Protein AF-A0AAJ5CGL4-F1 (afdb_monomer_lite)

pLDDT: mean 80.18, std 13.48, range [39.41, 93.06]

Foldseek 3Di:
DDPQAQDLVLLVPDPQQPWAFLDPVQRSVLLSVLLVCCRVCQVNDDCVSCVSVCRGQDHPVPDGTRSVVSCVVSVVSSVRNNVVVVVVPD

Secondary structure (DSSP, 8-state):
--SSS--HHHHHTS-GGGSPPSSTTS-TTHHHHHHHHHHHHGGG--GGGGHHHHHHH--TTS---HHHHHHHHHHHHHHHHHHHHHHTT-

Radius of gyration: 13.69 Å; chains: 1; bounding box: 37×25×32 Å

Sequence (90 aa):
MDVTGMSLEALDAVPWDRLESALPRHPVEEVPRALRRLALAGGAATEEYCYPLYSCLIAGNGRVPSAATAALPFVVALAATRRQARESTS

Structure (mmCIF, N/CA/C/O backbone):
data_AF-A0AAJ5CGL4-F1
#
_entry.id   AF-A0AAJ5CGL4-F1
#
loop_
_atom_site.group_PDB
_atom_site.id
_atom_site.type_symbol
_atom_site.label_atom_id
_atom_site.label_alt_id
_atom_site.label_comp_id
_atom_site.label_asym_id
_atom_site.label_entity_id
_atom_site.label_seq_id
_atom_site.pdbx_PDB_ins_code
_atom_site.Cartn_x
_atom_site.Cartn_y
_atom_site.Cartn_z
_atom_site.occupancy
_atom_site.B_iso_or_equiv
_atom_site.auth_seq_id
_atom_site.auth_comp_id
_atom_site.auth_asym_id
_atom_site.auth_atom_id
_atom_site.pdbx_PDB_model_num
ATOM 1 N N . MET A 1 1 ? -20.805 -2.242 -0.241 1.00 39.41 1 MET A N 1
ATOM 2 C CA . MET A 1 1 ? -20.513 -0.794 -0.270 1.00 39.41 1 MET A CA 1
ATOM 3 C C . MET A 1 1 ? -19.786 -0.478 1.019 1.00 39.41 1 MET A C 1
ATOM 5 O O . MET A 1 1 ? -20.446 -0.312 2.031 1.00 39.41 1 MET A O 1
ATOM 9 N N . ASP A 1 2 ? -18.457 -0.449 0.981 1.00 43.22 2 ASP A N 1
ATOM 10 C CA . ASP A 1 2 ? -17.644 0.105 2.064 1.00 43.22 2 ASP A CA 1
ATOM 11 C C . ASP A 1 2 ? -17.091 1.433 1.568 1.00 43.22 2 ASP A C 1
ATOM 13 O O . ASP A 1 2 ? -16.231 1.477 0.692 1.00 43.22 2 ASP A O 1
ATOM 17 N N . VAL A 1 3 ? -17.647 2.528 2.077 1.00 46.91 3 VAL A N 1
ATOM 18 C CA . VAL A 1 3 ? -17.169 3.891 1.793 1.00 46.91 3 VAL A CA 1
ATOM 19 C C . VAL A 1 3 ? -16.194 4.361 2.891 1.00 46.91 3 VAL A C 1
ATOM 21 O O . VAL A 1 3 ? -15.753 5.504 2.885 1.00 46.91 3 VAL A O 1
ATOM 24 N N . THR A 1 4 ? -15.784 3.487 3.818 1.00 58.41 4 THR A N 1
ATOM 25 C CA . THR A 1 4 ? -15.012 3.885 5.013 1.00 58.41 4 THR A CA 1
ATOM 26 C C . THR A 1 4 ? -13.929 2.888 5.450 1.00 58.41 4 THR A C 1
ATOM 28 O O . THR A 1 4 ? -13.605 2.782 6.630 1.00 58.41 4 THR A O 1
ATOM 31 N N . GLY A 1 5 ? -13.294 2.202 4.496 1.00 63.88 5 GLY A N 1
ATOM 32 C CA . GLY A 1 5 ? -12.091 1.408 4.749 1.00 63.88 5 GLY A CA 1
ATOM 33 C C . GLY A 1 5 ? -11.353 1.053 3.460 1.00 63.88 5 GLY A C 1
ATOM 34 O O . GLY A 1 5 ? -11.956 0.940 2.395 1.00 63.88 5 GLY A O 1
ATOM 35 N N . MET A 1 6 ? -10.032 0.896 3.533 1.00 80.38 6 MET A N 1
ATOM 36 C CA . MET A 1 6 ? -9.239 0.374 2.418 1.00 80.38 6 MET A CA 1
ATOM 37 C C . MET A 1 6 ? -9.693 -1.060 2.088 1.00 80.38 6 MET A C 1
ATOM 39 O O . MET A 1 6 ? -9.586 -1.942 2.939 1.00 80.38 6 MET A O 1
ATOM 43 N N . SER A 1 7 ? -10.168 -1.304 0.862 1.00 87.38 7 SER A N 1
ATOM 44 C CA . SER A 1 7 ? -10.574 -2.650 0.426 1.00 87.38 7 SER A CA 1
ATOM 45 C C . SER A 1 7 ? -9.356 -3.571 0.306 1.00 87.38 7 SER A C 1
ATOM 47 O O . SER A 1 7 ? -8.487 -3.358 -0.542 1.00 87.38 7 SER A O 1
ATOM 49 N N . LEU A 1 8 ? -9.303 -4.602 1.156 1.00 86.44 8 LEU A N 1
ATOM 50 C CA . LEU A 1 8 ? -8.240 -5.612 1.127 1.00 86.44 8 LEU A CA 1
ATOM 51 C C . LEU A 1 8 ? -8.342 -6.512 -0.109 1.00 86.44 8 LEU A C 1
ATOM 53 O O . LEU A 1 8 ? -7.323 -6.891 -0.667 1.00 86.44 8 LEU A O 1
ATOM 57 N N . GLU A 1 9 ? -9.555 -6.784 -0.590 1.00 88.06 9 GLU A N 1
ATOM 58 C CA . GLU A 1 9 ? -9.766 -7.542 -1.828 1.00 88.06 9 GLU A CA 1
ATOM 59 C C . GLU A 1 9 ? -9.195 -6.797 -3.039 1.00 88.06 9 GLU A C 1
ATOM 61 O O . GLU A 1 9 ? -8.512 -7.387 -3.872 1.00 88.06 9 GLU A O 1
ATOM 66 N N . ALA A 1 10 ? -9.415 -5.479 -3.113 1.00 90.94 10 ALA A N 1
ATOM 67 C CA . ALA A 1 10 ? -8.828 -4.652 -4.163 1.00 90.94 10 ALA A CA 1
ATOM 68 C C . ALA A 1 10 ? -7.298 -4.582 -4.050 1.00 90.94 10 ALA A C 1
ATOM 70 O O . ALA A 1 10 ? -6.619 -4.519 -5.071 1.00 90.94 10 ALA A O 1
ATOM 71 N N . LEU A 1 11 ? -6.759 -4.605 -2.826 1.00 91.56 11 LEU A N 1
ATOM 72 C CA . LEU A 1 11 ? -5.319 -4.632 -2.572 1.00 91.56 11 LEU A CA 1
ATOM 73 C C . LEU A 1 11 ? -4.682 -5.940 -3.058 1.00 91.56 11 LEU A C 1
ATOM 75 O O . LEU A 1 11 ? -3.632 -5.902 -3.700 1.00 91.56 11 LEU A O 1
ATOM 79 N N . ASP A 1 12 ? -5.328 -7.073 -2.786 1.00 89.94 12 ASP A N 1
ATOM 80 C CA . ASP A 1 12 ? -4.857 -8.405 -3.176 1.00 89.94 12 ASP A CA 1
ATOM 81 C C . ASP A 1 12 ? -5.033 -8.675 -4.685 1.00 89.94 12 ASP A C 1
ATOM 83 O O . ASP A 1 12 ? -4.300 -9.477 -5.260 1.00 89.94 12 ASP A O 1
ATOM 87 N N . ALA A 1 13 ? -5.968 -7.988 -5.352 1.00 92.69 13 ALA A N 1
ATOM 88 C CA . ALA A 1 13 ? -6.205 -8.119 -6.793 1.00 92.69 13 ALA A CA 1
ATOM 89 C C . ALA A 1 13 ? -5.164 -7.402 -7.677 1.00 92.69 13 ALA A C 1
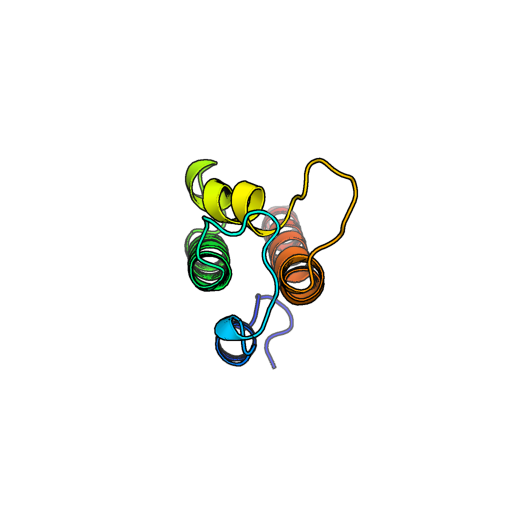ATOM 91 O O . ALA A 1 13 ? -5.113 -7.640 -8.887 1.00 92.69 13 ALA A O 1
ATOM 92 N N . VAL A 1 14 ? -4.347 -6.508 -7.112 1.00 93.06 14 VAL A N 1
ATOM 93 C CA . VAL A 1 14 ? -3.288 -5.821 -7.864 1.00 93.06 14 VAL A CA 1
ATOM 94 C C . VAL A 1 14 ? -2.168 -6.819 -8.202 1.00 93.06 14 VAL A C 1
ATOM 96 O O . VAL A 1 14 ? -1.690 -7.518 -7.309 1.00 93.06 14 VAL A O 1
ATOM 99 N N . PRO A 1 15 ? -1.695 -6.880 -9.463 1.00 91.88 15 PRO A N 1
ATOM 100 C CA . PRO A 1 15 ? -0.612 -7.777 -9.869 1.00 91.88 15 PRO A CA 1
ATOM 101 C C . PRO A 1 15 ? 0.753 -7.219 -9.435 1.00 91.88 15 PRO A C 1
ATOM 103 O O . PRO A 1 15 ? 1.540 -6.752 -10.262 1.00 91.88 15 PRO A O 1
ATOM 106 N N . TRP A 1 16 ? 1.006 -7.200 -8.123 1.00 90.75 16 TRP A N 1
ATOM 107 C CA . TRP A 1 16 ? 2.204 -6.611 -7.515 1.00 90.75 16 TRP A CA 1
ATOM 108 C C . TRP A 1 16 ? 3.501 -7.190 -8.081 1.00 90.75 16 TRP A C 1
ATOM 110 O O . TRP A 1 16 ? 4.437 -6.435 -8.309 1.00 90.75 16 TRP A O 1
ATOM 120 N N . ASP A 1 17 ? 3.522 -8.486 -8.390 1.00 88.31 17 ASP A N 1
ATOM 121 C CA . ASP A 1 17 ? 4.644 -9.226 -8.986 1.00 88.31 17 ASP A CA 1
ATOM 122 C C . ASP A 1 17 ? 5.122 -8.653 -10.332 1.00 88.31 17 ASP A C 1
ATOM 124 O O . ASP A 1 17 ? 6.260 -8.871 -10.744 1.00 88.31 17 ASP A O 1
ATOM 128 N N . ARG A 1 18 ? 4.261 -7.901 -11.027 1.00 89.06 18 ARG A N 1
ATOM 129 C CA . ARG A 1 18 ? 4.570 -7.278 -12.322 1.00 89.06 18 ARG A CA 1
ATOM 130 C C . ARG A 1 18 ? 5.018 -5.826 -12.205 1.00 89.06 18 ARG A C 1
ATOM 132 O O . ARG A 1 18 ? 5.297 -5.198 -13.227 1.00 89.06 18 ARG A O 1
ATOM 139 N N . LEU A 1 19 ? 5.037 -5.273 -10.994 1.00 88.94 19 LEU A N 1
ATOM 140 C CA . LEU A 1 19 ? 5.332 -3.868 -10.753 1.00 88.94 19 LEU A CA 1
ATOM 141 C C . LEU A 1 19 ? 6.802 -3.669 -10.384 1.00 88.94 19 LEU A C 1
ATOM 143 O O . LEU A 1 19 ? 7.375 -4.365 -9.551 1.00 88.94 19 LEU A O 1
ATOM 147 N N . GLU A 1 20 ? 7.405 -2.650 -10.985 1.00 86.44 20 GLU A N 1
ATOM 148 C CA . GLU A 1 20 ? 8.736 -2.169 -10.624 1.00 86.44 20 GLU A CA 1
ATOM 149 C C . GLU A 1 20 ? 8.715 -1.554 -9.215 1.00 86.44 20 GLU A C 1
ATOM 151 O O . GLU A 1 20 ? 7.921 -0.641 -8.950 1.00 86.44 20 GLU A O 1
ATOM 156 N N . SER A 1 21 ? 9.615 -2.024 -8.344 1.00 84.38 21 SER A N 1
ATOM 157 C CA . SER A 1 21 ? 9.941 -1.416 -7.051 1.00 84.38 21 SER A CA 1
ATOM 158 C C . SER A 1 21 ? 11.096 -0.412 -7.176 1.00 84.38 21 SER A C 1
ATOM 160 O O . SER A 1 21 ? 11.885 -0.439 -8.119 1.00 84.38 21 SER A O 1
ATOM 162 N N . ALA A 1 22 ? 11.216 0.493 -6.203 1.00 83.06 22 ALA A N 1
ATOM 163 C CA . ALA A 1 22 ? 12.293 1.483 -6.135 1.00 83.06 22 ALA A CA 1
ATOM 164 C C . ALA A 1 22 ? 13.687 0.860 -5.989 1.00 83.06 22 ALA A C 1
ATOM 166 O O . ALA A 1 22 ? 14.673 1.412 -6.481 1.00 83.06 22 ALA A O 1
ATOM 167 N N . LEU A 1 23 ? 13.771 -0.273 -5.290 1.00 78.12 23 LEU A N 1
ATOM 168 C CA . LEU A 1 23 ? 15.010 -0.977 -5.007 1.00 78.12 23 LEU A CA 1
ATOM 169 C C . LEU A 1 23 ? 14.891 -2.425 -5.501 1.00 78.12 23 LEU A C 1
ATOM 171 O O . LEU A 1 23 ? 14.160 -3.202 -4.889 1.00 78.12 23 LEU A O 1
ATOM 175 N N . PRO A 1 24 ? 15.675 -2.844 -6.514 1.00 69.81 24 PRO A N 1
ATOM 176 C CA . PRO A 1 24 ? 15.601 -4.194 -7.091 1.00 69.81 24 PRO A CA 1
ATOM 177 C C . PRO A 1 24 ? 15.854 -5.341 -6.101 1.00 69.81 24 PRO A C 1
ATOM 179 O O . PRO A 1 24 ? 15.585 -6.497 -6.403 1.00 69.81 24 PRO A O 1
ATOM 182 N N . ARG A 1 25 ? 16.428 -5.033 -4.930 1.00 74.31 25 ARG A N 1
ATOM 183 C CA . ARG A 1 25 ? 16.717 -5.996 -3.859 1.00 74.31 25 ARG A CA 1
ATOM 184 C C . ARG A 1 25 ? 15.547 -6.205 -2.897 1.00 74.31 25 ARG A C 1
ATOM 186 O O . ARG A 1 25 ? 15.620 -7.120 -2.082 1.00 74.31 25 ARG A O 1
ATOM 193 N N . HIS A 1 26 ? 14.518 -5.362 -2.958 1.00 73.81 26 HIS A N 1
ATOM 194 C CA . HIS A 1 26 ? 13.356 -5.456 -2.085 1.00 73.81 26 HIS A CA 1
ATOM 195 C C . HIS A 1 26 ? 12.158 -6.028 -2.853 1.00 73.81 26 HIS A C 1
ATOM 197 O O . HIS A 1 26 ? 11.761 -5.445 -3.868 1.00 73.81 26 HIS A O 1
ATOM 203 N N . PRO A 1 27 ? 11.596 -7.158 -2.384 1.00 80.31 27 PRO A N 1
ATOM 204 C CA . PRO A 1 27 ? 10.447 -7.788 -3.017 1.00 80.31 27 PRO A CA 1
ATOM 205 C C . PRO A 1 27 ? 9.228 -6.871 -2.924 1.00 80.31 27 PRO A C 1
ATOM 207 O O . PRO A 1 27 ? 8.818 -6.454 -1.839 1.00 80.31 27 PRO A O 1
ATOM 210 N N . VAL A 1 28 ? 8.650 -6.551 -4.080 1.00 85.50 28 VAL A N 1
ATOM 211 C CA . VAL A 1 28 ? 7.465 -5.691 -4.207 1.00 85.50 28 VAL A CA 1
ATOM 212 C C . VAL A 1 28 ? 6.232 -6.315 -3.540 1.00 85.50 28 VAL A C 1
ATOM 214 O O . VAL A 1 28 ? 5.314 -5.611 -3.129 1.00 85.50 28 VAL A O 1
ATOM 217 N N . GLU A 1 29 ? 6.244 -7.630 -3.328 1.00 86.69 29 GLU A N 1
ATOM 218 C CA . GLU A 1 29 ? 5.228 -8.411 -2.624 1.00 86.69 29 GLU A CA 1
ATOM 219 C C . GLU A 1 29 ? 5.118 -8.054 -1.131 1.00 86.69 29 GLU A C 1
ATOM 221 O O . GLU A 1 29 ? 4.115 -8.367 -0.484 1.00 86.69 29 GLU A O 1
ATOM 226 N N . GLU A 1 30 ? 6.111 -7.363 -0.566 1.00 87.94 30 GLU A N 1
ATOM 227 C CA . GLU A 1 30 ? 6.030 -6.839 0.801 1.00 87.94 30 GLU A CA 1
ATOM 228 C C . GLU A 1 30 ? 5.145 -5.586 0.901 1.00 87.94 30 GLU A C 1
ATOM 230 O O . GLU A 1 30 ? 4.636 -5.279 1.981 1.00 87.94 30 GLU A O 1
ATOM 235 N N . VAL A 1 31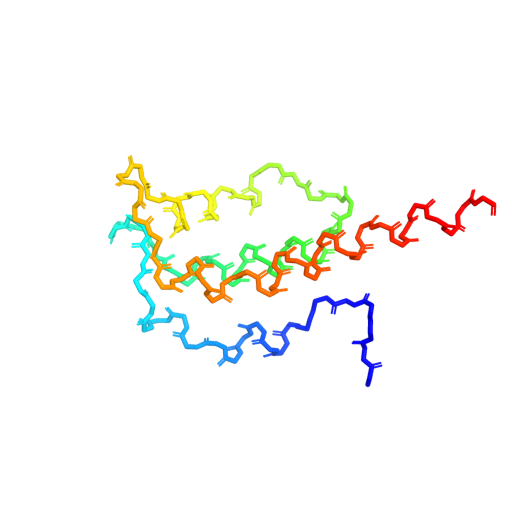 ? 4.880 -4.898 -0.215 1.00 90.50 31 VAL A N 1
ATOM 236 C CA . VAL A 1 31 ? 3.996 -3.721 -0.268 1.00 90.50 31 VAL A CA 1
ATOM 237 C C . VAL A 1 31 ? 2.554 -4.055 0.139 1.00 90.50 31 VAL A C 1
ATOM 239 O O . VAL A 1 31 ? 2.060 -3.425 1.081 1.00 90.50 31 VAL A O 1
ATOM 242 N N . PRO A 1 32 ? 1.859 -5.041 -0.470 1.00 91.88 32 PRO A N 1
ATOM 243 C CA . PRO A 1 32 ? 0.501 -5.389 -0.052 1.00 91.88 32 PRO A CA 1
ATOM 244 C C . PRO A 1 32 ? 0.446 -5.899 1.390 1.00 91.88 32 PRO A C 1
ATOM 246 O O . PRO A 1 32 ? -0.489 -5.582 2.125 1.00 91.88 32 PRO A O 1
ATOM 249 N N . ARG A 1 33 ? 1.475 -6.620 1.852 1.00 90.12 33 ARG A N 1
ATOM 250 C CA . ARG A 1 33 ? 1.561 -7.086 3.246 1.00 90.12 33 ARG A CA 1
ATOM 251 C C . ARG A 1 33 ? 1.642 -5.919 4.224 1.00 90.12 33 ARG A C 1
ATOM 253 O O . ARG A 1 33 ? 0.925 -5.915 5.224 1.00 90.12 33 ARG A O 1
ATOM 260 N N . ALA A 1 34 ? 2.484 -4.931 3.934 1.00 91.25 34 ALA A N 1
ATOM 261 C CA . ALA A 1 34 ? 2.622 -3.726 4.741 1.00 91.25 34 ALA A CA 1
ATOM 262 C C . ALA A 1 34 ? 1.319 -2.915 4.776 1.00 91.25 34 ALA A C 1
ATOM 264 O O . ALA A 1 34 ? 0.822 -2.608 5.859 1.00 91.25 34 ALA A O 1
ATOM 265 N N . LEU A 1 35 ? 0.708 -2.651 3.615 1.00 91.06 35 LEU A N 1
ATOM 266 C CA . LEU A 1 35 ? -0.566 -1.928 3.522 1.00 91.06 35 LEU A CA 1
ATOM 267 C C . LEU A 1 35 ? -1.685 -2.647 4.286 1.00 91.06 35 LEU A C 1
ATOM 269 O O . LEU A 1 35 ? -2.404 -2.020 5.064 1.00 91.06 35 LEU A O 1
ATOM 273 N N . ARG A 1 36 ? -1.788 -3.973 4.151 1.00 89.94 36 ARG A N 1
ATOM 274 C CA . ARG A 1 36 ? -2.760 -4.784 4.893 1.00 89.94 36 ARG A CA 1
ATOM 275 C C . ARG A 1 36 ? -2.549 -4.687 6.400 1.00 89.94 36 ARG A C 1
ATOM 277 O O . ARG A 1 36 ? -3.512 -4.480 7.135 1.00 89.94 36 ARG A O 1
ATOM 284 N N . ARG A 1 37 ? -1.303 -4.801 6.871 1.00 89.12 37 ARG A N 1
ATOM 285 C CA . ARG A 1 37 ? -0.985 -4.637 8.297 1.00 89.12 37 ARG A CA 1
ATOM 286 C C . ARG A 1 37 ? -1.350 -3.239 8.796 1.00 89.12 37 ARG A C 1
ATOM 288 O O . ARG A 1 37 ? -1.902 -3.134 9.883 1.00 89.12 37 ARG A O 1
ATOM 295 N N . LEU A 1 38 ? -1.115 -2.192 8.003 1.00 88.38 38 LEU A N 1
ATOM 296 C CA . LEU A 1 38 ? -1.500 -0.820 8.351 1.00 88.38 38 LEU A CA 1
ATOM 297 C C . LEU A 1 38 ? -3.020 -0.649 8.471 1.00 88.38 38 LEU A C 1
ATOM 299 O O . LEU A 1 38 ? -3.475 -0.016 9.423 1.00 88.38 38 LEU A O 1
ATOM 303 N N . ALA A 1 39 ? -3.807 -1.233 7.561 1.00 87.12 39 ALA A N 1
ATOM 304 C CA . ALA A 1 39 ? -5.268 -1.215 7.679 1.00 87.12 39 ALA A CA 1
ATOM 305 C C . ALA A 1 39 ? -5.764 -1.960 8.916 1.00 87.12 39 ALA A C 1
ATOM 307 O O . ALA A 1 39 ? -6.623 -1.446 9.625 1.00 87.12 39 ALA A O 1
ATOM 308 N N . LEU A 1 40 ? -5.218 -3.148 9.184 1.00 85.81 40 LEU A N 1
ATOM 309 C CA . LEU A 1 40 ? -5.639 -3.972 10.319 1.00 85.81 40 LEU A CA 1
ATOM 310 C C . LEU A 1 40 ? -5.217 -3.368 11.664 1.00 85.81 40 LEU A C 1
ATOM 312 O O . LEU A 1 40 ? -5.982 -3.413 12.622 1.00 85.81 40 LEU A O 1
ATOM 316 N N . ALA A 1 41 ? -4.015 -2.796 11.744 1.00 84.69 41 ALA A N 1
ATOM 317 C CA . ALA A 1 41 ? -3.504 -2.187 12.968 1.00 84.69 41 ALA A CA 1
ATOM 318 C C . ALA A 1 41 ? -4.135 -0.813 13.253 1.00 84.69 41 ALA A C 1
ATOM 320 O O . ALA A 1 41 ? -4.190 -0.389 14.409 1.00 84.69 41 ALA A O 1
ATOM 321 N N . GLY A 1 42 ? -4.601 -0.093 12.225 1.00 79.44 42 GLY A N 1
ATOM 322 C CA . GLY A 1 42 ? -5.267 1.197 12.386 1.00 79.44 42 GLY A CA 1
ATOM 323 C C . GLY A 1 42 ? -4.416 2.192 13.184 1.00 79.44 42 GLY A C 1
ATOM 324 O O . GLY A 1 42 ? -3.323 2.569 12.761 1.00 79.44 42 GLY A O 1
ATOM 325 N N . GLY A 1 43 ? -4.913 2.647 14.338 1.00 76.25 43 GLY A N 1
ATOM 326 C CA . GLY A 1 43 ? -4.200 3.572 15.233 1.00 76.25 43 GLY A CA 1
ATOM 327 C C . GLY A 1 43 ? -3.000 2.968 15.979 1.00 76.25 43 GLY A C 1
ATOM 328 O O . GLY A 1 43 ? -2.172 3.724 16.472 1.00 76.25 43 GLY A O 1
ATOM 329 N N . ALA A 1 44 ? -2.881 1.638 16.032 1.00 81.62 44 ALA A N 1
ATOM 330 C CA . ALA A 1 44 ? -1.779 0.929 16.690 1.00 81.62 44 ALA A CA 1
ATOM 331 C C . ALA A 1 44 ? -0.587 0.642 15.756 1.00 81.62 44 ALA A C 1
ATOM 333 O O . ALA A 1 44 ? 0.390 0.017 16.166 1.00 81.62 44 ALA A O 1
ATOM 334 N N . ALA A 1 45 ? -0.660 1.068 14.492 1.00 82.69 45 ALA A N 1
ATOM 335 C CA . ALA A 1 45 ? 0.433 0.898 13.544 1.00 82.69 45 ALA A CA 1
ATOM 336 C C . ALA A 1 45 ? 1.683 1.680 13.983 1.00 82.69 45 ALA A C 1
ATOM 338 O O . ALA A 1 45 ? 1.633 2.895 14.179 1.00 82.69 45 ALA A O 1
ATOM 339 N N . THR A 1 46 ? 2.807 0.977 14.084 1.00 83.00 46 THR A N 1
ATOM 340 C CA . THR A 1 46 ? 4.142 1.535 14.341 1.00 83.00 46 THR A CA 1
ATOM 341 C C . THR A 1 46 ? 4.882 1.872 13.041 1.00 83.00 46 THR A C 1
ATOM 343 O O . THR A 1 46 ? 4.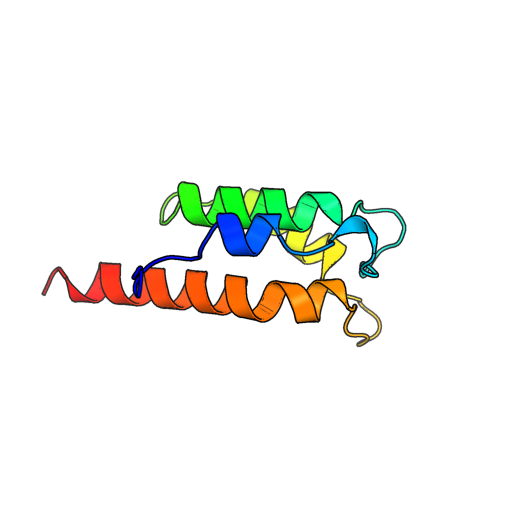477 1.480 11.946 1.00 83.00 46 THR A O 1
ATOM 346 N N . GLU A 1 47 ? 5.995 2.596 13.153 1.00 83.19 47 GLU A N 1
ATOM 347 C CA . GLU A 1 47 ? 6.852 2.958 12.015 1.00 83.19 47 GLU A CA 1
ATOM 348 C C . GLU A 1 47 ? 7.397 1.737 11.254 1.00 83.19 47 GLU A C 1
ATOM 350 O O . GLU A 1 47 ? 7.527 1.769 10.032 1.00 83.19 47 GLU A O 1
ATOM 355 N N . GLU A 1 48 ? 7.639 0.624 11.948 1.00 84.50 48 GLU A N 1
ATOM 356 C CA . GLU A 1 48 ? 8.162 -0.613 11.358 1.00 84.50 48 GLU A CA 1
ATOM 357 C C . GLU A 1 48 ? 7.239 -1.186 10.269 1.00 84.50 48 GLU A C 1
ATOM 359 O O . GLU A 1 48 ? 7.707 -1.724 9.265 1.00 84.50 48 GLU A O 1
ATOM 364 N N . TYR A 1 49 ? 5.923 -0.982 10.393 1.00 84.12 49 TYR A N 1
ATOM 365 C CA . TYR A 1 49 ? 4.961 -1.373 9.361 1.00 84.12 49 TYR A CA 1
ATOM 366 C C . TYR A 1 49 ? 5.125 -0.582 8.057 1.00 84.12 49 TYR A C 1
ATOM 368 O O . TYR A 1 49 ? 4.719 -1.061 6.999 1.00 84.12 49 TYR A O 1
ATOM 376 N N . CYS A 1 50 ? 5.723 0.611 8.112 1.00 84.75 50 CYS A N 1
ATOM 377 C CA . CYS A 1 50 ? 5.960 1.469 6.955 1.00 84.75 50 CYS A CA 1
ATOM 378 C C . CYS A 1 50 ? 7.304 1.189 6.268 1.00 84.75 50 CYS A C 1
ATOM 380 O O . CYS A 1 50 ? 7.489 1.606 5.125 1.00 84.75 50 CYS A O 1
ATOM 382 N N . TYR A 1 51 ? 8.240 0.483 6.912 1.00 85.44 51 TYR A N 1
ATOM 383 C CA . TYR A 1 51 ? 9.580 0.235 6.362 1.00 85.44 51 TYR A CA 1
ATOM 384 C C . TYR A 1 51 ? 9.573 -0.410 4.958 1.00 85.44 51 TYR A C 1
ATOM 386 O O . TYR A 1 51 ? 10.305 0.060 4.074 1.00 85.44 51 TYR A O 1
ATOM 394 N N . PRO A 1 52 ? 8.711 -1.408 4.666 1.00 85.31 52 PRO A N 1
ATOM 395 C CA . PRO A 1 52 ? 8.593 -1.944 3.311 1.00 85.31 52 PRO A CA 1
ATOM 396 C C . PRO A 1 52 ? 8.112 -0.908 2.284 1.00 85.31 52 PRO A C 1
ATOM 398 O O . PRO A 1 52 ? 8.524 -0.945 1.130 1.00 85.31 52 PRO A O 1
ATOM 401 N N . LEU A 1 53 ? 7.284 0.059 2.692 1.00 85.88 53 LEU A N 1
ATOM 402 C CA . LEU A 1 53 ? 6.790 1.111 1.799 1.00 85.88 53 LEU A CA 1
ATOM 403 C C . LEU A 1 53 ? 7.899 2.103 1.444 1.00 85.88 53 LEU A C 1
ATOM 405 O O . LEU A 1 53 ? 8.043 2.465 0.280 1.00 85.88 53 LEU A O 1
ATOM 409 N N . TYR A 1 54 ? 8.722 2.495 2.418 1.00 83.06 54 TYR A N 1
ATOM 410 C CA . TYR A 1 54 ? 9.878 3.358 2.166 1.00 83.06 54 TYR A CA 1
ATOM 411 C C . TYR A 1 54 ? 10.876 2.707 1.205 1.00 83.06 54 TYR A C 1
ATOM 413 O O . TYR A 1 54 ? 11.316 3.342 0.250 1.00 83.06 54 TYR A O 1
ATOM 421 N N . SER A 1 55 ? 11.191 1.431 1.427 1.00 82.25 55 SER A N 1
ATOM 422 C CA . SER A 1 55 ? 12.158 0.693 0.605 1.00 82.25 55 SER A CA 1
ATOM 423 C C . SER A 1 55 ? 11.637 0.344 -0.794 1.00 82.25 55 SER A C 1
ATOM 425 O O . SER A 1 55 ? 12.416 0.344 -1.747 1.00 82.25 55 SER A O 1
ATOM 427 N N . CYS A 1 56 ? 10.336 0.078 -0.953 1.00 81.38 56 CYS A N 1
ATOM 428 C CA . CYS A 1 56 ? 9.775 -0.356 -2.235 1.00 81.38 56 CYS A CA 1
ATOM 429 C C . CYS A 1 56 ? 9.193 0.779 -3.085 1.00 81.38 56 CYS A C 1
ATOM 431 O O . CYS A 1 56 ? 9.146 0.637 -4.306 1.00 81.38 56 CYS A O 1
ATOM 433 N N . LEU A 1 57 ? 8.730 1.881 -2.486 1.00 84.19 57 LEU A N 1
ATOM 434 C CA . LEU A 1 57 ? 7.973 2.917 -3.207 1.00 84.19 57 LEU A CA 1
ATOM 435 C C . LEU A 1 57 ? 8.765 4.207 -3.443 1.00 84.19 57 LEU A C 1
ATOM 437 O O . LEU A 1 57 ? 8.411 4.973 -4.337 1.00 84.19 57 LEU A O 1
ATOM 441 N N . ILE A 1 58 ? 9.831 4.462 -2.680 1.00 82.88 58 ILE A N 1
ATOM 442 C CA . ILE A 1 58 ? 10.594 5.712 -2.769 1.00 82.88 58 ILE A CA 1
ATOM 443 C C . ILE A 1 58 ? 11.947 5.450 -3.424 1.00 82.88 58 ILE A C 1
ATOM 445 O O . ILE A 1 58 ? 12.838 4.854 -2.823 1.00 82.88 58 ILE A O 1
ATOM 449 N N . ALA A 1 59 ? 12.124 5.932 -4.655 1.00 78.00 59 ALA A N 1
ATOM 450 C CA . ALA A 1 59 ? 13.423 5.909 -5.313 1.00 78.00 59 ALA A CA 1
ATOM 451 C C . ALA A 1 59 ? 14.189 7.208 -5.016 1.00 78.00 59 ALA A C 1
ATOM 453 O O . ALA A 1 59 ? 13.718 8.307 -5.308 1.00 78.00 59 ALA A O 1
ATOM 454 N N . GLY A 1 60 ? 15.408 7.093 -4.480 1.00 76.12 60 GLY A N 1
ATOM 455 C CA . GLY A 1 60 ? 16.262 8.246 -4.143 1.00 76.12 60 GLY A CA 1
ATOM 456 C C . GLY A 1 60 ? 16.745 9.075 -5.344 1.00 76.12 60 GLY A C 1
ATOM 457 O O . GLY A 1 60 ? 17.436 10.069 -5.165 1.00 76.12 60 GLY A O 1
ATOM 458 N N . ASN A 1 61 ? 16.392 8.674 -6.567 1.00 80.00 61 ASN A N 1
ATOM 459 C CA . ASN A 1 61 ? 16.737 9.344 -7.822 1.00 80.00 61 ASN A CA 1
ATOM 460 C C . ASN A 1 61 ? 15.568 10.154 -8.420 1.00 80.00 61 ASN A C 1
ATOM 462 O O . ASN A 1 61 ? 15.645 10.563 -9.576 1.00 80.00 61 ASN A O 1
ATOM 466 N N . GLY A 1 62 ? 14.473 10.340 -7.674 1.00 76.31 62 GLY A N 1
ATOM 467 C CA . GLY A 1 62 ? 13.298 11.088 -8.132 1.00 76.31 62 GLY A CA 1
ATOM 468 C C . GLY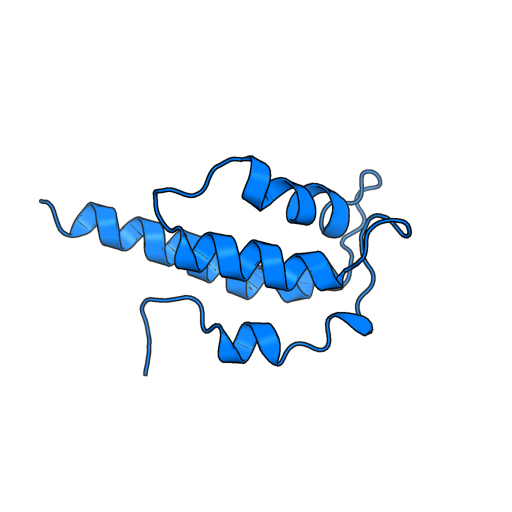 A 1 62 ? 12.400 10.333 -9.116 1.00 76.31 62 GLY A C 1
ATOM 469 O O . GLY A 1 62 ? 11.419 10.899 -9.597 1.00 76.31 62 GLY A O 1
ATOM 470 N N . ARG A 1 63 ? 12.690 9.059 -9.418 1.00 82.69 63 ARG A N 1
ATOM 471 C CA . ARG A 1 63 ? 11.766 8.206 -10.173 1.00 82.69 63 ARG A CA 1
ATOM 472 C C . ARG A 1 63 ? 10.591 7.784 -9.295 1.00 82.69 63 ARG A C 1
ATOM 474 O O . ARG A 1 63 ? 10.740 7.558 -8.099 1.00 82.69 63 ARG A O 1
ATOM 481 N N . VAL A 1 64 ? 9.434 7.611 -9.925 1.00 84.62 64 VAL A N 1
ATOM 482 C CA . VAL A 1 64 ? 8.252 7.012 -9.301 1.00 84.62 64 VAL A CA 1
ATOM 483 C C . VAL A 1 64 ? 8.110 5.596 -9.860 1.00 84.62 64 VAL A C 1
ATOM 485 O O . VAL A 1 64 ? 7.781 5.454 -11.039 1.00 84.62 64 VAL A O 1
ATOM 488 N N . PRO A 1 65 ? 8.410 4.547 -9.074 1.00 87.19 65 PRO A N 1
ATOM 489 C CA . PRO A 1 65 ? 8.208 3.172 -9.510 1.00 87.19 65 PRO A CA 1
ATOM 490 C C . PRO A 1 65 ? 6.724 2.899 -9.750 1.00 87.19 65 PRO A C 1
ATOM 492 O O . PRO A 1 65 ? 5.865 3.440 -9.051 1.00 87.19 65 PRO A O 1
ATOM 495 N N . SER A 1 66 ? 6.406 2.011 -10.690 1.00 89.44 66 SER A N 1
ATOM 496 C CA . SER A 1 66 ? 5.007 1.629 -10.952 1.00 89.44 66 SER A CA 1
ATOM 497 C C . SER A 1 66 ? 4.288 1.081 -9.706 1.00 89.44 66 SER A C 1
ATOM 499 O O . SER A 1 66 ? 3.100 1.352 -9.522 1.00 89.44 66 SER A O 1
ATOM 501 N N . ALA A 1 67 ? 5.011 0.417 -8.792 1.00 89.38 67 ALA A N 1
ATOM 502 C CA . ALA A 1 67 ? 4.479 -0.009 -7.498 1.00 89.38 67 ALA A CA 1
ATOM 503 C C . ALA A 1 67 ? 4.012 1.170 -6.627 1.00 89.38 67 ALA A C 1
ATOM 505 O O . ALA A 1 67 ? 2.988 1.070 -5.953 1.00 89.38 67 ALA A O 1
ATOM 506 N N . ALA A 1 68 ? 4.713 2.309 -6.670 1.00 90.25 68 ALA A N 1
ATOM 507 C CA . ALA A 1 68 ? 4.320 3.517 -5.946 1.00 90.25 68 ALA A CA 1
ATOM 508 C C . ALA A 1 68 ? 2.998 4.073 -6.474 1.00 90.25 68 ALA A C 1
ATOM 510 O O . ALA A 1 68 ? 2.104 4.367 -5.685 1.00 90.25 68 ALA A O 1
ATOM 511 N N . THR A 1 69 ? 2.835 4.141 -7.798 1.00 91.44 69 THR A N 1
ATOM 512 C CA . THR A 1 69 ? 1.576 4.576 -8.417 1.00 91.44 69 THR A CA 1
ATOM 513 C C . THR A 1 69 ? 0.418 3.646 -8.057 1.00 91.44 69 THR A C 1
ATOM 515 O O . THR A 1 69 ? -0.654 4.130 -7.697 1.00 91.44 69 THR A O 1
ATOM 518 N N . ALA A 1 70 ? 0.634 2.328 -8.089 1.00 92.75 70 ALA A N 1
ATOM 519 C CA . ALA A 1 70 ? -0.382 1.345 -7.714 1.00 92.75 70 ALA A CA 1
ATOM 520 C C . ALA A 1 70 ? -0.772 1.420 -6.226 1.00 92.75 70 ALA A C 1
ATOM 522 O O . ALA A 1 70 ? -1.922 1.164 -5.882 1.00 92.75 70 ALA A O 1
ATOM 523 N N . ALA A 1 71 ? 0.154 1.810 -5.344 1.00 91.75 71 ALA A N 1
ATOM 524 C CA . ALA A 1 71 ? -0.095 1.947 -3.910 1.00 91.75 71 ALA A CA 1
ATOM 525 C C . ALA A 1 71 ? -0.887 3.214 -3.525 1.00 91.75 71 ALA A C 1
ATOM 527 O O . ALA A 1 71 ? -1.512 3.236 -2.462 1.00 91.75 71 ALA A O 1
ATOM 528 N N . LEU A 1 72 ? -0.892 4.263 -4.362 1.00 91.19 72 LEU A N 1
ATOM 529 C CA . LEU A 1 72 ? -1.497 5.564 -4.030 1.00 91.19 72 LEU A CA 1
ATOM 530 C C . LEU A 1 72 ? -2.965 5.485 -3.573 1.00 91.19 72 LEU A C 1
ATOM 532 O O . LEU A 1 72 ? -3.268 6.062 -2.525 1.00 91.19 72 LEU A O 1
ATOM 536 N N . PRO A 1 73 ? -3.880 4.779 -4.270 1.00 90.94 73 PRO A N 1
ATOM 537 C CA . PRO A 1 73 ? -5.286 4.725 -3.861 1.00 90.94 73 PRO A CA 1
ATOM 538 C C . PRO A 1 73 ? -5.466 4.144 -2.452 1.00 90.94 73 PRO A C 1
ATOM 540 O O . PRO A 1 73 ? -6.298 4.615 -1.678 1.00 90.94 73 PRO A O 1
ATOM 543 N N . PHE A 1 74 ? -4.639 3.162 -2.093 1.00 90.62 74 PHE A N 1
ATOM 544 C CA . PHE A 1 74 ? -4.673 2.483 -0.800 1.00 90.62 74 PHE A CA 1
ATOM 545 C C . PHE A 1 74 ? -4.138 3.370 0.326 1.00 90.62 74 PHE A C 1
ATOM 547 O O . PHE A 1 74 ? -4.756 3.472 1.385 1.00 90.62 74 PHE A O 1
ATOM 554 N N . VAL A 1 75 ? -3.035 4.084 0.081 1.00 88.88 75 VAL A N 1
ATOM 555 C CA . VAL A 1 75 ? -2.481 5.061 1.032 1.00 88.88 75 VAL A CA 1
ATOM 556 C C . VAL A 1 75 ? -3.475 6.198 1.290 1.00 88.88 75 VAL A C 1
ATOM 558 O O . VAL A 1 75 ? -3.683 6.587 2.440 1.00 88.88 75 VAL A O 1
ATOM 561 N N . VAL A 1 76 ? -4.140 6.693 0.242 1.00 88.88 76 VAL A N 1
ATOM 562 C CA . VAL A 1 76 ? -5.187 7.720 0.366 1.00 88.88 76 VAL A CA 1
ATOM 563 C C . VAL A 1 76 ? -6.375 7.199 1.182 1.00 88.88 76 VAL A C 1
ATOM 565 O O . VAL A 1 76 ? -6.841 7.894 2.087 1.00 88.88 76 VAL A O 1
ATOM 568 N N . ALA A 1 77 ? -6.827 5.966 0.935 1.00 88.00 77 ALA A N 1
ATOM 569 C CA . ALA A 1 77 ? -7.908 5.347 1.704 1.00 88.00 77 ALA A CA 1
ATOM 570 C C . ALA A 1 77 ? -7.549 5.173 3.194 1.00 88.00 77 ALA A C 1
ATOM 572 O O . ALA A 1 77 ? -8.365 5.471 4.073 1.00 88.00 77 ALA A O 1
ATOM 573 N N . LEU A 1 78 ? -6.313 4.761 3.503 1.00 83.38 78 LEU A N 1
ATOM 574 C CA . LEU A 1 78 ? -5.810 4.666 4.880 1.00 83.38 78 LEU A CA 1
ATOM 575 C C . LEU A 1 78 ? -5.812 6.029 5.586 1.00 83.38 78 LEU A C 1
ATOM 577 O O . LEU A 1 78 ? -6.249 6.136 6.735 1.00 83.38 78 LEU A O 1
ATOM 581 N N . ALA A 1 79 ? -5.363 7.082 4.899 1.00 83.75 79 ALA A N 1
ATOM 582 C CA . ALA A 1 79 ? -5.350 8.438 5.441 1.00 83.75 79 ALA A CA 1
ATOM 583 C C . ALA A 1 79 ? -6.769 8.969 5.709 1.00 83.75 79 ALA A C 1
ATOM 585 O O . ALA A 1 79 ? -7.013 9.588 6.747 1.00 83.75 79 ALA A O 1
ATOM 586 N N . ALA A 1 80 ? -7.717 8.683 4.811 1.00 81.94 80 ALA A N 1
ATOM 587 C CA . ALA A 1 80 ? -9.117 9.073 4.967 1.00 81.94 80 ALA A CA 1
ATOM 588 C C . ALA A 1 80 ? -9.790 8.365 6.158 1.00 81.94 80 ALA A C 1
ATOM 590 O O . ALA A 1 80 ? -10.483 9.010 6.946 1.00 81.94 80 ALA A O 1
ATOM 591 N N . THR A 1 81 ? -9.511 7.071 6.350 1.00 66.88 81 THR A N 1
ATOM 592 C CA . THR A 1 81 ? -10.055 6.270 7.465 1.00 66.88 81 THR A CA 1
ATOM 593 C C . THR A 1 81 ? -9.628 6.834 8.829 1.00 66.88 81 THR A C 1
ATOM 595 O O . THR A 1 81 ? -10.421 6.887 9.769 1.00 66.88 81 THR A O 1
ATOM 598 N N . ARG A 1 82 ? -8.394 7.350 8.946 1.00 59.12 82 ARG A N 1
ATOM 599 C CA . ARG A 1 82 ? -7.913 7.974 10.194 1.00 59.12 82 ARG A CA 1
ATOM 600 C C . ARG A 1 82 ? -8.575 9.315 10.525 1.00 59.12 82 ARG A C 1
ATOM 602 O O . ARG A 1 82 ? -8.576 9.697 11.694 1.00 59.12 82 ARG A O 1
ATOM 609 N N . ARG A 1 83 ? -9.125 10.032 9.539 1.00 55.91 83 ARG A N 1
ATOM 610 C CA . ARG A 1 83 ? -9.775 11.334 9.758 1.00 55.91 83 ARG A CA 1
ATOM 611 C C . ARG A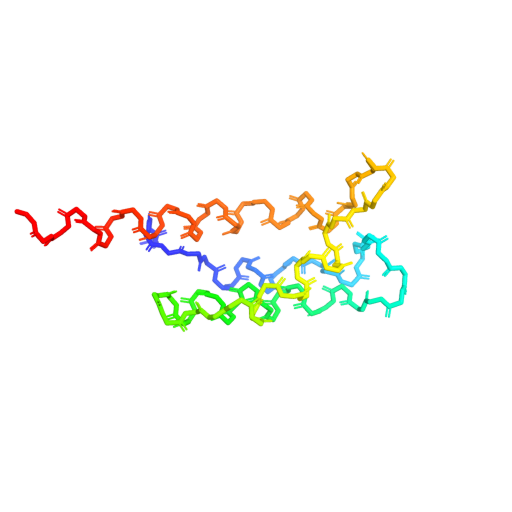 1 83 ? -11.152 11.187 10.412 1.00 55.91 83 ARG A C 1
ATOM 613 O O . ARG A 1 83 ? -11.442 11.896 11.367 1.00 55.91 83 ARG A O 1
ATOM 620 N N . GLN A 1 84 ? -11.942 10.208 9.979 1.00 51.25 84 GLN A N 1
ATOM 621 C CA . GLN A 1 84 ? -13.295 9.982 10.506 1.00 51.25 84 GLN A CA 1
ATOM 622 C C . GLN A 1 84 ? -13.310 9.437 11.944 1.00 51.25 84 GLN A C 1
ATOM 624 O O . GLN A 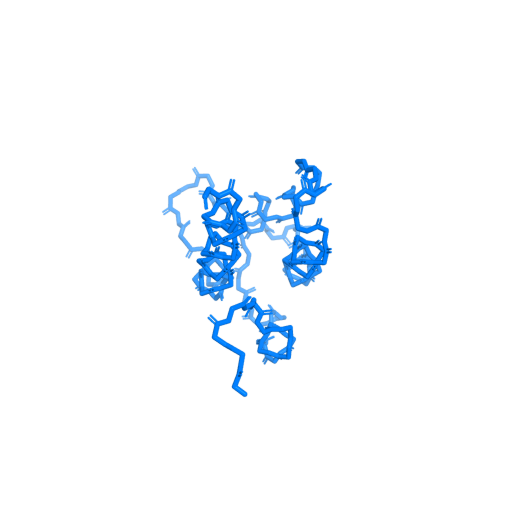1 84 ? -14.181 9.798 12.734 1.00 51.25 84 GLN A O 1
ATOM 629 N N . ALA A 1 85 ? -12.303 8.644 12.333 1.00 52.53 85 ALA A N 1
ATOM 630 C CA . ALA A 1 85 ? -12.165 8.151 13.708 1.00 52.53 85 ALA A CA 1
ATOM 631 C C . ALA A 1 85 ? -11.930 9.270 14.746 1.00 52.53 85 ALA A C 1
ATOM 633 O O . ALA A 1 85 ? -12.163 9.058 15.932 1.00 52.53 85 ALA A O 1
ATOM 634 N N . ARG A 1 86 ? -11.468 10.457 14.322 1.00 51.03 86 ARG A N 1
ATOM 635 C CA . ARG A 1 86 ? -11.277 11.625 15.202 1.00 51.03 86 ARG A CA 1
ATOM 636 C C . ARG A 1 86 ? -12.497 12.547 15.271 1.00 51.03 86 ARG A C 1
ATOM 638 O O . ARG A 1 86 ? -12.641 13.260 16.254 1.00 51.03 86 ARG A O 1
ATOM 645 N N . GLU A 1 87 ? -13.364 12.524 14.261 1.00 53.41 87 GLU A N 1
ATOM 646 C CA . GLU A 1 87 ? -14.579 13.354 14.195 1.00 53.41 87 GLU A CA 1
ATOM 647 C C . GLU A 1 87 ? -15.782 12.712 14.920 1.00 53.41 87 GLU A C 1
ATOM 649 O O . GLU A 1 87 ? -16.772 13.388 15.162 1.00 53.41 87 GLU A O 1
ATOM 654 N N . SER A 1 88 ? -15.692 11.441 15.334 1.00 51.03 88 SER A N 1
ATOM 655 C CA . SER A 1 88 ? -16.777 10.717 16.032 1.00 51.03 88 SER A CA 1
ATOM 656 C C . SER A 1 88 ? -16.754 10.841 17.569 1.00 51.03 88 SER A C 1
ATOM 658 O O . SER A 1 88 ? -17.530 10.173 18.247 1.00 51.03 88 SER A O 1
ATOM 660 N N . THR A 1 89 ? -15.865 11.672 18.124 1.00 50.56 89 THR A N 1
ATOM 661 C CA . THR A 1 89 ? -15.692 11.865 19.582 1.00 50.56 89 THR A CA 1
ATOM 662 C C . THR A 1 89 ? -15.911 13.323 20.010 1.00 50.56 89 THR A C 1
ATOM 664 O O . THR A 1 89 ? -15.386 13.741 21.041 1.00 50.56 89 THR A O 1
ATOM 667 N N . SER A 1 90 ? -16.650 14.115 19.225 1.00 45.88 90 SER A N 1
ATOM 668 C CA . SER A 1 90 ? -17.002 15.501 19.568 1.00 45.88 90 SER A CA 1
ATOM 669 C C . SER A 1 90 ? -18.501 15.717 19.671 1.00 45.88 90 SER A C 1
ATOM 671 O O . SER A 1 90 ? -19.259 14.985 19.001 1.00 45.88 90 SER A O 1
#